Protein AF-A0A6H1Z9V7-F1 (afdb_monomer_lite)

Foldseek 3Di:
DPDFQPQPADQKDKDWDDDPVDNQFIWIWIAHPVRPGTPDIGGDDDPVVRVVVNVVVNCVNVVLVVLVVVLVPDPDPCVDPPSCPDPSNVSVVVSCVSRVND

InterPro domains:
  IPR059809 Salmonella phage P22 protein Y8K6 [PF27050] (4-101)

Radius of gyration: 18.11 Å; chains: 1; bounding box: 39×21×52 Å

Structure (mmCIF, N/CA/C/O backbone):
data_AF-A0A6H1Z9V7-F1
#
_entry.id   AF-A0A6H1Z9V7-F1
#
loop_
_atom_site.group_PDB
_atom_site.id
_atom_site.type_symbol
_atom_site.label_atom_id
_atom_site.label_alt_id
_atom_site.label_comp_id
_atom_site.label_asym_id
_atom_site.label_entity_id
_atom_site.label_seq_id
_atom_site.pdbx_PDB_ins_code
_atom_site.Cartn_x
_atom_site.Cartn_y
_atom_site.Cartn_z
_atom_site.occupancy
_atom_site.B_iso_or_equiv
_atom_site.auth_seq_id
_atom_site.auth_comp_id
_atom_site.auth_asym_id
_atom_site.auth_atom_id
_atom_site.pdbx_PDB_model_num
ATOM 1 N N . MET A 1 1 ? -10.845 -14.659 -21.071 1.00 34.69 1 MET A N 1
ATOM 2 C CA . MET A 1 1 ? -10.561 -13.287 -20.603 1.00 34.69 1 MET A CA 1
ATOM 3 C C . MET A 1 1 ? -9.866 -13.416 -19.258 1.00 34.69 1 MET A C 1
ATOM 5 O O . MET A 1 1 ? -10.522 -13.776 -18.293 1.00 34.69 1 MET A O 1
ATOM 9 N N . HIS A 1 2 ? -8.541 -13.264 -19.224 1.00 41.06 2 HIS A N 1
ATOM 10 C CA . HIS A 1 2 ? -7.778 -13.250 -17.974 1.00 41.06 2 HIS A CA 1
ATOM 11 C C . HIS A 1 2 ? -8.132 -11.958 -17.237 1.00 41.06 2 HIS A C 1
ATOM 13 O O . HIS A 1 2 ? -7.982 -10.875 -17.802 1.00 41.06 2 HIS A O 1
ATOM 19 N N . GLY A 1 3 ? -8.691 -12.066 -16.032 1.00 36.31 3 GLY A N 1
ATOM 20 C CA . GLY A 1 3 ? -8.964 -10.898 -15.206 1.00 36.31 3 GLY A CA 1
ATOM 21 C C . GLY A 1 3 ? -7.639 -10.231 -14.863 1.00 36.31 3 GLY A C 1
ATOM 22 O O . GLY A 1 3 ? -6.820 -10.835 -14.182 1.00 36.31 3 GLY A O 1
ATOM 23 N N . MET A 1 4 ? -7.420 -9.011 -15.356 1.00 46.28 4 MET A N 1
ATOM 24 C CA . MET A 1 4 ? -6.369 -8.142 -14.832 1.00 46.28 4 MET A CA 1
ATOM 25 C C . MET A 1 4 ? -6.649 -8.000 -13.337 1.00 46.28 4 MET A C 1
ATOM 27 O O . MET A 1 4 ? -7.738 -7.541 -12.972 1.00 46.28 4 MET A O 1
ATOM 31 N N . GLY A 1 5 ? -5.731 -8.458 -12.484 1.00 47.16 5 GLY A N 1
ATOM 32 C CA . GLY A 1 5 ? -5.838 -8.240 -11.048 1.00 47.16 5 GLY A CA 1
ATOM 33 C C . GLY A 1 5 ? -6.049 -6.749 -10.821 1.00 47.16 5 GLY A C 1
ATOM 34 O O . GLY A 1 5 ? -5.199 -5.931 -11.166 1.00 47.16 5 GLY A O 1
ATOM 35 N N . LYS A 1 6 ? -7.231 -6.364 -10.334 1.00 56.62 6 LYS A N 1
ATOM 36 C CA . LYS A 1 6 ? -7.499 -4.973 -9.980 1.00 56.62 6 LYS A CA 1
ATOM 37 C C . LYS A 1 6 ? -6.665 -4.699 -8.736 1.00 56.62 6 LYS A C 1
ATOM 39 O O . LYS A 1 6 ? -7.079 -5.066 -7.641 1.00 56.62 6 LYS A O 1
ATOM 44 N N . HIS A 1 7 ? -5.475 -4.126 -8.915 1.00 63.94 7 HIS A N 1
ATOM 45 C CA . HIS A 1 7 ? -4.762 -3.475 -7.821 1.00 63.94 7 HIS A CA 1
ATOM 46 C C . HIS A 1 7 ? -5.758 -2.557 -7.104 1.00 63.94 7 HIS A C 1
ATOM 48 O O . HIS A 1 7 ? -6.600 -1.939 -7.763 1.00 63.94 7 HIS A O 1
ATOM 54 N N . THR A 1 8 ? -5.724 -2.509 -5.773 1.00 70.44 8 THR A N 1
ATOM 55 C CA . THR A 1 8 ? -6.608 -1.604 -5.037 1.00 70.44 8 THR A CA 1
ATOM 56 C C . THR A 1 8 ? -6.142 -0.181 -5.326 1.00 70.44 8 THR A C 1
ATOM 58 O O . THR A 1 8 ? -5.039 0.163 -4.900 1.00 70.44 8 THR A O 1
ATOM 61 N 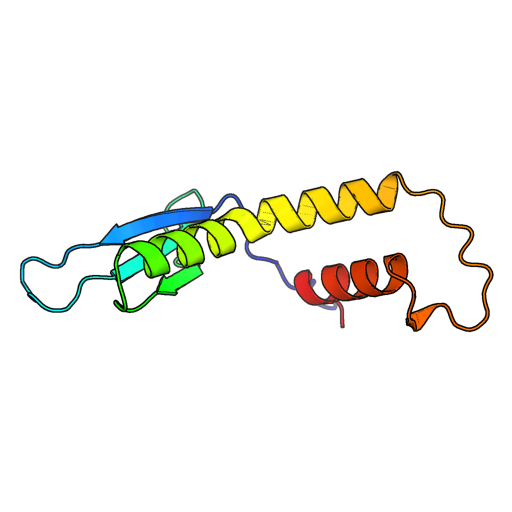N . PRO A 1 9 ? -6.898 0.635 -6.083 1.00 74.38 9 PRO A N 1
ATOM 62 C CA . PRO A 1 9 ? -6.406 1.939 -6.500 1.00 74.38 9 PRO A CA 1
ATOM 63 C C . PRO A 1 9 ? -6.159 2.807 -5.266 1.00 74.38 9 PRO A C 1
ATOM 65 O O . PRO A 1 9 ? -6.942 2.773 -4.312 1.00 74.38 9 PRO A O 1
ATOM 68 N N . GLY A 1 10 ? -5.043 3.533 -5.269 1.00 82.12 10 GLY A N 1
ATOM 69 C CA . GLY A 1 10 ? -4.830 4.640 -4.342 1.00 82.12 10 GLY A CA 1
ATOM 70 C C . GLY A 1 10 ? -5.704 5.849 -4.702 1.00 82.12 10 GLY A C 1
ATOM 71 O O . GLY A 1 10 ? -6.388 5.818 -5.730 1.00 82.12 10 GLY A O 1
ATOM 72 N N . PRO A 1 11 ? -5.665 6.919 -3.895 1.00 90.19 11 PRO A N 1
ATOM 73 C CA . PRO A 1 11 ? -4.832 7.083 -2.702 1.00 90.19 11 PRO A CA 1
ATOM 74 C C . PRO A 1 11 ? -5.365 6.296 -1.498 1.00 90.19 11 PRO A C 1
ATOM 76 O O . PRO A 1 11 ? -6.554 5.966 -1.414 1.00 90.19 11 PRO A O 1
ATOM 79 N N . TRP A 1 12 ? -4.475 5.976 -0.559 1.00 94.06 12 TRP A N 1
ATOM 80 C CA . TRP A 1 12 ? -4.840 5.346 0.710 1.00 94.06 12 TRP A CA 1
ATOM 81 C C . TRP A 1 12 ? -4.572 6.293 1.877 1.00 94.06 12 TRP A C 1
ATOM 83 O O . TRP A 1 12 ? -3.648 7.104 1.863 1.00 94.06 12 TRP A O 1
ATOM 93 N N . HIS A 1 13 ? -5.374 6.163 2.925 1.00 92.88 13 HIS A N 1
ATOM 94 C CA . HIS A 1 13 ? -5.246 6.959 4.138 1.00 92.88 13 HIS A CA 1
ATOM 95 C C . HIS A 1 13 ? -5.044 6.051 5.332 1.00 92.88 13 HIS A C 1
ATOM 97 O O . HIS A 1 13 ? -5.672 4.999 5.423 1.00 92.88 13 HIS A O 1
ATOM 103 N N . TYR A 1 14 ? -4.203 6.475 6.268 1.00 92.88 14 TYR A N 1
ATOM 104 C CA . TYR A 1 14 ? -4.080 5.808 7.551 1.00 92.88 14 TYR A CA 1
ATOM 105 C C . TYR A 1 14 ? -4.683 6.653 8.667 1.00 92.88 14 TYR A C 1
ATOM 107 O O . TYR A 1 14 ? -4.653 7.884 8.632 1.00 92.88 14 TYR A O 1
ATOM 115 N N . ARG A 1 15 ? -5.238 5.979 9.671 1.00 90.44 15 ARG A N 1
ATOM 116 C CA . ARG A 1 15 ? -5.770 6.613 10.873 1.00 90.44 15 ARG A CA 1
ATOM 117 C C . ARG A 1 15 ? -5.594 5.691 12.070 1.00 90.44 15 ARG A C 1
ATOM 119 O O . ARG A 1 15 ? -5.908 4.504 11.992 1.00 90.44 15 ARG A O 1
ATOM 126 N N . GLN A 1 16 ? -5.178 6.268 13.190 1.00 88.50 16 GLN A N 1
ATOM 127 C CA . GLN A 1 16 ? -5.185 5.590 14.478 1.00 88.50 16 GLN A CA 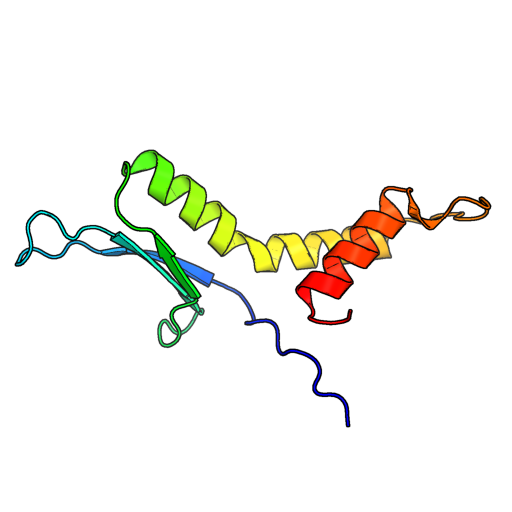1
ATOM 128 C C . GLN A 1 16 ? -6.612 5.523 15.036 1.00 88.50 16 GLN A C 1
ATOM 130 O O . GLN A 1 16 ? -7.365 6.508 15.024 1.00 88.50 16 GLN A O 1
ATOM 135 N N . ILE A 1 17 ? -7.003 4.339 15.487 1.00 87.38 17 ILE A N 1
ATOM 136 C CA . ILE A 1 17 ? -8.307 4.065 16.076 1.00 87.38 17 ILE A CA 1
ATOM 137 C C . ILE A 1 17 ? -8.090 3.726 17.544 1.00 87.38 17 ILE A C 1
ATOM 139 O O . ILE A 1 17 ? -7.374 2.781 17.857 1.00 87.38 17 ILE A O 1
ATOM 143 N N . PHE A 1 18 ? -8.742 4.494 18.414 1.00 83.94 18 PHE A N 1
ATOM 144 C CA . PHE A 1 18 ? -8.751 4.279 19.856 1.00 83.94 18 PHE A CA 1
ATOM 145 C C . PHE A 1 18 ? -10.101 3.690 20.268 1.00 83.94 18 PHE A C 1
ATOM 147 O O . PHE A 1 18 ? -11.138 4.346 20.102 1.00 83.94 18 PHE A O 1
ATOM 154 N N . ASP A 1 19 ? -10.116 2.464 20.792 1.00 80.19 19 ASP A N 1
ATOM 155 C CA . ASP A 1 19 ? -11.334 1.857 21.339 1.00 80.19 19 ASP A CA 1
ATOM 156 C C . ASP A 1 19 ? -11.415 2.113 22.848 1.00 80.19 19 ASP A C 1
ATOM 158 O O . ASP A 1 19 ? -10.936 1.339 23.672 1.00 80.19 19 ASP A O 1
ATOM 162 N N . LEU A 1 20 ? -12.099 3.193 23.233 1.00 74.19 20 LEU A N 1
ATOM 163 C CA . LEU A 1 20 ? -12.283 3.557 24.643 1.00 74.19 20 LEU A CA 1
ATOM 164 C C . LEU A 1 20 ? -13.011 2.479 25.471 1.00 74.19 20 LEU A C 1
ATOM 166 O O . LEU A 1 20 ? -12.956 2.519 26.700 1.00 74.19 20 LEU A O 1
ATOM 170 N N . LYS A 1 21 ? -13.708 1.524 24.836 1.00 77.56 21 LYS A N 1
ATOM 171 C CA . LYS A 1 21 ? -14.379 0.409 25.531 1.00 77.56 21 LYS A CA 1
ATOM 172 C C . LYS A 1 21 ? -13.467 -0.799 25.715 1.00 77.56 21 LYS A C 1
ATOM 174 O O . LYS A 1 21 ? -13.772 -1.667 26.533 1.00 77.56 21 LYS A O 1
ATOM 179 N N . LYS A 1 22 ? -12.366 -0.867 24.972 1.00 69.56 22 LYS A N 1
ATOM 180 C CA . LYS A 1 22 ? -11.360 -1.920 25.063 1.00 69.56 22 LYS A CA 1
ATOM 181 C C . LYS A 1 22 ? -10.008 -1.249 25.228 1.00 69.56 22 LYS A C 1
ATOM 183 O O . LYS A 1 22 ? -9.326 -0.989 24.248 1.00 69.56 22 LYS A O 1
ATOM 188 N N . SER A 1 23 ? -9.602 -1.023 26.476 1.00 58.78 23 SER A N 1
ATOM 189 C CA . SER A 1 23 ? -8.377 -0.290 26.849 1.00 58.78 23 SER A CA 1
ATOM 190 C C . SER A 1 23 ? -7.050 -0.870 26.316 1.00 58.78 23 SER A C 1
ATOM 192 O O . SER A 1 23 ? -5.988 -0.431 26.736 1.00 58.78 23 SER A O 1
ATOM 194 N N . TRP A 1 24 ? -7.098 -1.904 25.478 1.00 60.69 24 TRP A N 1
ATOM 195 C CA . TRP A 1 24 ? -5.974 -2.620 24.879 1.00 60.69 24 TRP A CA 1
ATOM 196 C C . TRP A 1 24 ? -6.139 -2.811 23.360 1.00 60.69 24 TRP A C 1
ATOM 198 O O . TRP A 1 24 ? -5.364 -3.545 22.755 1.00 60.69 24 TRP A O 1
ATOM 208 N N . TYR A 1 25 ? -7.162 -2.205 22.743 1.00 65.94 25 TYR A N 1
ATOM 209 C CA . TYR A 1 25 ? -7.507 -2.406 21.332 1.00 65.94 25 TYR A CA 1
ATOM 210 C C . TYR A 1 25 ? -7.311 -1.133 20.506 1.00 65.94 25 TYR A C 1
ATOM 212 O O . TYR A 1 25 ? -8.190 -0.724 19.746 1.00 65.94 25 TYR A O 1
ATOM 220 N N . ASP A 1 26 ? -6.146 -0.513 20.669 1.00 84.38 26 ASP A N 1
ATOM 221 C CA . ASP A 1 26 ? -5.694 0.556 19.786 1.00 84.38 26 ASP A CA 1
ATOM 222 C C . ASP A 1 26 ? -5.069 -0.075 18.541 1.00 84.38 26 ASP A C 1
ATOM 224 O O . ASP A 1 26 ? -4.344 -1.061 18.642 1.00 84.38 26 ASP A O 1
ATOM 228 N N . TYR A 1 27 ? -5.385 0.431 17.352 1.00 87.62 27 TYR A N 1
ATOM 229 C CA . TYR A 1 27 ? -4.812 -0.081 16.104 1.00 87.62 27 TYR A CA 1
ATOM 230 C C . TYR A 1 27 ? -4.768 1.001 15.033 1.00 87.62 27 TYR A C 1
ATOM 232 O O . TYR A 1 27 ? -5.549 1.959 15.060 1.00 87.62 27 TYR A O 1
ATOM 240 N N . THR A 1 28 ? -3.901 0.820 14.040 1.00 90.44 28 THR A N 1
ATOM 241 C CA . THR A 1 28 ? -3.858 1.707 12.874 1.00 90.44 28 THR A CA 1
ATOM 242 C C . THR A 1 28 ? -4.573 1.062 11.699 1.00 90.44 28 THR A C 1
ATOM 244 O O . THR A 1 28 ? -4.303 -0.078 11.323 1.00 90.44 28 THR A O 1
ATOM 247 N N . LYS A 1 29 ? -5.525 1.789 11.114 1.00 92.88 29 LYS A N 1
ATOM 248 C CA . LYS A 1 29 ? -6.311 1.340 9.965 1.00 92.88 29 LYS A CA 1
ATOM 249 C C . LYS A 1 29 ? -5.841 2.063 8.712 1.00 92.88 29 LYS A C 1
ATOM 251 O O . LYS A 1 29 ? -5.786 3.289 8.722 1.00 92.88 29 LYS A O 1
ATOM 256 N N . ILE A 1 30 ? -5.570 1.318 7.642 1.00 93.56 30 ILE A N 1
ATOM 257 C CA . ILE A 1 30 ? -5.353 1.859 6.297 1.00 93.56 30 ILE A CA 1
ATOM 258 C C . ILE A 1 30 ? -6.630 1.638 5.484 1.00 93.56 30 ILE A C 1
ATOM 260 O O . ILE A 1 30 ? -7.144 0.516 5.424 1.00 93.56 30 ILE A O 1
ATOM 264 N N . THR A 1 31 ? -7.151 2.687 4.858 1.00 94.38 31 THR A N 1
ATOM 265 C CA . THR A 1 31 ? -8.368 2.656 4.041 1.00 94.38 31 THR A CA 1
ATOM 266 C C . THR A 1 31 ? -8.139 3.240 2.657 1.00 94.38 31 THR A C 1
ATOM 268 O O . THR A 1 31 ? -7.246 4.061 2.471 1.00 94.38 31 THR A O 1
ATOM 271 N N . ALA A 1 32 ? -8.983 2.857 1.699 1.00 91.69 32 ALA A N 1
ATOM 272 C CA . ALA A 1 32 ? -9.108 3.586 0.439 1.00 91.69 32 ALA A CA 1
ATOM 273 C C . ALA A 1 32 ? -9.572 5.037 0.682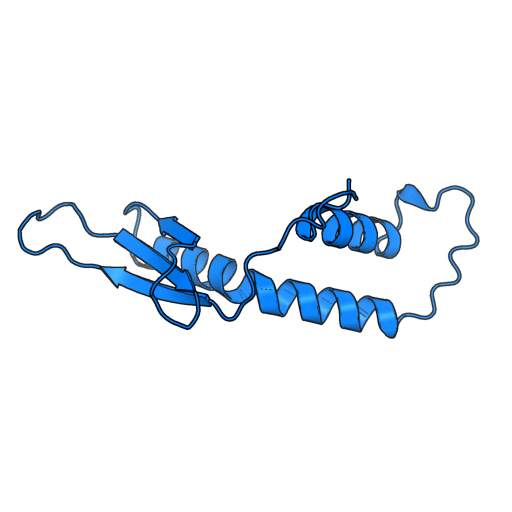 1.00 91.69 32 ALA A C 1
ATOM 275 O O . ALA A 1 32 ? -10.072 5.353 1.766 1.00 91.69 32 ALA A O 1
ATOM 276 N N . GLU A 1 33 ? -9.440 5.892 -0.332 1.00 87.38 33 GLU A N 1
ATOM 277 C CA . GLU A 1 33 ? -9.809 7.316 -0.296 1.00 87.38 33 GLU A CA 1
ATOM 278 C C . GLU A 1 33 ? -11.209 7.578 0.286 1.00 87.38 33 GLU A C 1
ATOM 280 O O . GLU A 1 33 ? -11.389 8.443 1.140 1.00 87.38 33 GLU A O 1
ATOM 285 N N . ASN A 1 34 ? -12.203 6.777 -0.107 1.00 84.56 34 ASN A N 1
ATOM 286 C CA . ASN A 1 34 ? -13.582 6.911 0.372 1.00 84.56 34 ASN A CA 1
ATOM 287 C C . ASN A 1 34 ? -13.812 6.393 1.804 1.00 84.56 34 ASN A C 1
ATOM 289 O O . ASN A 1 34 ? -14.905 6.545 2.338 1.00 84.56 34 ASN A O 1
ATOM 293 N N . GLY A 1 35 ? -12.823 5.746 2.425 1.00 81.75 35 GLY A N 1
ATOM 294 C CA . GLY A 1 35 ? -12.931 5.157 3.762 1.00 81.75 35 GLY A CA 1
ATOM 295 C C . GLY A 1 35 ? -13.723 3.843 3.841 1.00 81.75 35 GLY A C 1
ATOM 296 O O . GLY A 1 35 ? -13.663 3.165 4.872 1.00 81.75 35 GLY A O 1
ATOM 297 N N . ASP A 1 36 ? -14.414 3.444 2.768 1.00 85.12 36 ASP A N 1
ATOM 298 C CA . ASP A 1 36 ? -15.327 2.289 2.755 1.00 85.12 36 ASP A CA 1
ATOM 299 C C . ASP A 1 36 ? -14.586 0.948 2.698 1.00 85.12 36 ASP A C 1
ATOM 301 O O . ASP A 1 36 ? -15.078 -0.076 3.176 1.00 85.12 36 ASP A O 1
ATOM 305 N N . THR A 1 37 ? -13.383 0.941 2.122 1.00 89.94 37 THR A N 1
ATOM 306 C CA . THR A 1 37 ? -12.567 -0.270 1.980 1.00 89.94 37 THR A CA 1
ATOM 307 C C . THR A 1 37 ? -11.403 -0.238 2.953 1.00 89.94 37 THR A C 1
ATOM 309 O O . THR A 1 37 ? -10.613 0.704 2.958 1.00 89.94 37 THR A O 1
ATOM 312 N N . THR A 1 38 ? -11.274 -1.290 3.763 1.00 92.50 38 THR A N 1
ATOM 313 C CA . THR A 1 38 ? -10.096 -1.493 4.618 1.00 92.50 38 THR A CA 1
ATOM 314 C C . THR A 1 38 ? -9.021 -2.207 3.812 1.00 92.50 38 THR A C 1
ATOM 316 O O . THR A 1 38 ? -9.266 -3.301 3.313 1.00 92.50 38 THR A O 1
ATOM 319 N N . ILE A 1 39 ? -7.850 -1.587 3.696 1.00 92.50 39 ILE A N 1
ATOM 320 C CA . ILE A 1 39 ? -6.685 -2.136 2.993 1.00 92.50 39 ILE A CA 1
ATOM 321 C C . ILE A 1 39 ? -5.859 -2.993 3.946 1.00 92.50 39 ILE A C 1
ATOM 323 O O . ILE A 1 39 ? -5.490 -4.117 3.620 1.00 92.50 39 ILE A O 1
ATOM 327 N N . ALA A 1 40 ? -5.595 -2.465 5.142 1.00 92.69 40 ALA A N 1
ATOM 328 C CA . ALA A 1 40 ? -4.812 -3.138 6.166 1.00 92.69 40 ALA A CA 1
ATOM 329 C C . ALA A 1 40 ? -5.199 -2.656 7.570 1.00 92.69 40 ALA A C 1
ATOM 331 O O . ALA A 1 40 ? -5.726 -1.555 7.757 1.00 92.69 40 ALA A O 1
ATOM 332 N N . VAL A 1 41 ? -4.919 -3.505 8.557 1.00 91.94 41 VAL A N 1
ATOM 333 C CA . VAL A 1 41 ? -5.003 -3.195 9.985 1.00 91.94 41 VAL A CA 1
ATOM 334 C C . VAL A 1 41 ? -3.662 -3.561 10.599 1.00 91.94 41 VAL A C 1
ATOM 336 O O . VAL A 1 41 ? -3.221 -4.702 10.471 1.00 91.94 41 VAL A O 1
ATOM 339 N N . ILE A 1 42 ? -3.021 -2.592 11.240 1.00 89.75 42 ILE A N 1
ATOM 340 C CA . ILE A 1 42 ? -1.770 -2.782 11.967 1.00 89.75 42 ILE A CA 1
ATOM 341 C C . ILE A 1 42 ? -2.139 -2.960 13.443 1.00 89.75 42 ILE A C 1
ATOM 343 O O . ILE A 1 42 ? -2.720 -2.035 14.022 1.00 89.75 42 ILE A O 1
ATOM 347 N N . PRO A 1 43 ? -1.895 -4.147 14.028 1.00 84.94 43 PRO A N 1
ATOM 348 C CA . PRO A 1 43 ? -2.119 -4.371 15.448 1.00 84.94 43 PRO A CA 1
ATOM 349 C C . PRO A 1 43 ? -1.143 -3.519 16.268 1.00 84.94 43 PRO A C 1
ATOM 351 O O . PRO A 1 43 ? -0.061 -3.217 15.775 1.00 84.94 43 PRO A O 1
ATOM 354 N N . PRO A 1 44 ? -1.489 -3.182 17.516 1.00 81.81 44 PRO A N 1
ATOM 355 C CA . PRO A 1 44 ? -0.652 -2.315 18.331 1.00 81.81 44 PRO A CA 1
ATOM 356 C C . PRO A 1 44 ? 0.707 -2.970 18.609 1.00 81.81 44 PRO A C 1
ATOM 358 O O . PRO A 1 44 ? 0.751 -4.055 19.201 1.00 81.81 44 PRO A O 1
ATOM 361 N N . SER A 1 45 ? 1.806 -2.307 18.237 1.00 80.75 45 SER A N 1
ATOM 362 C CA . SER A 1 45 ? 3.146 -2.600 18.776 1.00 80.75 45 SER A CA 1
ATOM 363 C C . SER A 1 45 ? 3.662 -1.413 19.588 1.00 80.75 45 SER A C 1
ATOM 365 O O . SER A 1 45 ? 3.778 -1.485 20.814 1.00 80.75 45 SER A O 1
ATOM 367 N N . SER A 1 46 ? 3.898 -0.296 18.909 1.00 78.69 46 SER A N 1
ATOM 368 C CA . SER A 1 46 ? 4.229 1.011 19.456 1.00 78.69 46 SER A CA 1
ATOM 369 C C . SER A 1 46 ? 3.713 2.082 18.496 1.00 78.69 46 SER A C 1
ATOM 371 O O . SER A 1 46 ? 3.728 1.894 17.284 1.00 78.69 46 SER A O 1
ATOM 373 N N . ILE A 1 47 ? 3.262 3.222 19.031 1.00 72.12 47 ILE A N 1
ATOM 374 C CA . ILE A 1 47 ? 2.623 4.277 18.223 1.00 72.12 47 ILE A CA 1
ATOM 375 C C . ILE A 1 47 ? 3.536 4.732 17.072 1.00 72.12 47 ILE A C 1
ATOM 377 O O . ILE A 1 47 ? 3.072 4.928 15.953 1.00 72.12 47 ILE A O 1
ATOM 381 N N . GLU A 1 48 ? 4.838 4.861 17.332 1.00 81.69 48 GLU A N 1
ATOM 382 C CA . GLU A 1 48 ? 5.811 5.321 16.340 1.00 81.69 48 GLU A CA 1
ATOM 383 C C . GLU A 1 48 ? 6.048 4.289 15.224 1.00 81.69 48 GLU A C 1
ATOM 385 O O . GLU A 1 48 ? 6.040 4.646 14.045 1.00 81.69 48 GLU A O 1
ATOM 390 N N . GLU A 1 49 ? 6.203 3.005 15.563 1.00 84.56 49 GLU A N 1
ATOM 391 C CA . GLU A 1 49 ? 6.350 1.940 14.561 1.00 84.56 49 GLU A CA 1
ATOM 392 C C . GLU A 1 49 ? 5.079 1.782 13.720 1.00 84.56 49 GLU A C 1
ATOM 394 O O . GLU A 1 49 ? 5.162 1.662 12.493 1.00 84.56 49 GLU A O 1
ATOM 399 N N . ASP A 1 50 ? 3.909 1.843 14.361 1.00 86.25 50 ASP A N 1
ATOM 400 C CA . ASP A 1 50 ? 2.613 1.704 13.700 1.00 86.25 50 ASP A CA 1
ATOM 401 C C . ASP A 1 50 ? 2.402 2.818 12.667 1.00 86.25 50 ASP A C 1
ATOM 403 O O . ASP A 1 50 ? 1.983 2.548 11.538 1.00 86.25 50 ASP A O 1
ATOM 407 N N . GLU A 1 51 ? 2.728 4.067 13.015 1.00 88.06 51 GLU A N 1
ATOM 408 C CA . GLU A 1 51 ? 2.631 5.206 12.099 1.00 88.06 51 GLU A CA 1
ATOM 409 C C . GLU A 1 51 ? 3.604 5.102 10.921 1.00 88.06 51 GLU A C 1
ATOM 411 O O . GLU A 1 51 ? 3.228 5.419 9.787 1.00 88.06 51 GLU A O 1
ATOM 416 N N . ILE A 1 52 ? 4.842 4.653 11.158 1.00 89.56 52 ILE A N 1
ATOM 417 C CA . ILE A 1 52 ? 5.845 4.481 10.097 1.00 89.56 52 ILE A CA 1
ATOM 418 C C . ILE A 1 52 ? 5.386 3.411 9.104 1.00 89.56 52 ILE A C 1
ATOM 420 O O . ILE A 1 52 ? 5.399 3.648 7.891 1.00 89.56 52 ILE A O 1
ATOM 424 N N . ILE A 1 53 ? 4.943 2.255 9.604 1.00 91.50 53 ILE A N 1
ATOM 425 C CA . ILE A 1 53 ? 4.446 1.158 8.767 1.00 91.50 53 ILE A CA 1
ATOM 426 C C . ILE A 1 53 ? 3.194 1.607 8.009 1.00 91.50 53 ILE A C 1
ATOM 428 O O . ILE A 1 53 ? 3.094 1.384 6.801 1.00 91.50 53 ILE A O 1
ATOM 432 N N . ALA A 1 54 ? 2.262 2.286 8.680 1.00 91.62 54 ALA A N 1
ATOM 433 C CA . ALA A 1 54 ? 1.037 2.768 8.055 1.00 91.62 54 ALA A CA 1
ATOM 434 C C . ALA A 1 54 ? 1.309 3.772 6.938 1.00 91.62 54 ALA A C 1
ATOM 436 O O . ALA A 1 54 ? 0.709 3.673 5.868 1.00 91.62 54 ALA A O 1
ATOM 437 N N . ARG A 1 55 ? 2.239 4.705 7.164 1.00 93.25 55 ARG A N 1
ATOM 438 C CA . ARG A 1 55 ? 2.659 5.687 6.162 1.00 93.25 55 ARG A CA 1
ATOM 439 C C . ARG A 1 55 ? 3.312 5.012 4.961 1.00 93.25 55 ARG A C 1
ATOM 441 O O . ARG A 1 55 ? 3.004 5.376 3.831 1.00 93.25 55 ARG A O 1
ATOM 448 N N . LEU A 1 56 ? 4.176 4.023 5.196 1.00 92.69 56 LEU A N 1
ATOM 449 C CA . LEU A 1 56 ? 4.823 3.265 4.125 1.00 92.69 56 LEU A CA 1
ATOM 450 C C . LEU A 1 56 ? 3.801 2.494 3.281 1.00 92.69 56 LEU A C 1
ATOM 452 O O . LEU A 1 56 ? 3.866 2.538 2.056 1.00 92.69 56 LEU A O 1
ATOM 456 N N . ILE A 1 57 ? 2.847 1.817 3.927 1.00 92.88 57 ILE A N 1
ATOM 457 C CA . ILE A 1 57 ? 1.775 1.098 3.228 1.00 92.88 57 ILE A CA 1
ATOM 458 C C . ILE A 1 57 ? 0.910 2.085 2.445 1.00 92.88 57 ILE A C 1
ATOM 460 O O . ILE A 1 57 ? 0.639 1.845 1.274 1.00 92.88 57 ILE A O 1
ATOM 464 N N . ALA A 1 58 ? 0.499 3.195 3.064 1.00 92.56 58 ALA A N 1
ATOM 465 C CA . ALA A 1 58 ? -0.356 4.194 2.431 1.00 92.56 58 ALA A CA 1
ATOM 466 C C . ALA A 1 58 ? 0.285 4.831 1.189 1.00 92.56 58 ALA A C 1
ATOM 468 O O . ALA A 1 58 ? -0.441 5.136 0.254 1.00 92.56 58 ALA A O 1
ATOM 469 N N . ALA A 1 59 ? 1.616 4.966 1.167 1.00 93.75 59 ALA A N 1
ATOM 470 C CA . ALA A 1 59 ? 2.378 5.499 0.038 1.00 93.75 59 ALA A CA 1
ATOM 471 C C . ALA A 1 59 ? 2.630 4.481 -1.097 1.00 93.75 59 ALA A C 1
ATOM 473 O O . ALA A 1 59 ? 3.271 4.813 -2.095 1.00 93.75 59 ALA A O 1
ATOM 474 N N . ALA A 1 60 ? 2.215 3.216 -0.949 1.00 92.56 60 ALA A N 1
ATOM 475 C CA . ALA A 1 60 ? 2.511 2.177 -1.936 1.00 92.56 60 ALA A CA 1
ATOM 476 C C . ALA A 1 60 ? 1.966 2.478 -3.351 1.00 92.56 60 ALA A C 1
ATOM 478 O O . ALA A 1 60 ? 2.695 2.206 -4.311 1.00 92.56 60 ALA A O 1
ATOM 479 N N . PRO A 1 61 ? 0.752 3.046 -3.530 1.00 90.50 61 PRO A N 1
ATOM 480 C CA . PRO A 1 61 ? 0.272 3.465 -4.846 1.00 90.50 61 PRO A CA 1
ATOM 481 C C . PRO A 1 61 ? 1.168 4.527 -5.499 1.00 90.50 61 PRO A C 1
ATOM 483 O O . PRO A 1 61 ? 1.558 4.374 -6.655 1.00 90.50 61 PRO A O 1
ATOM 486 N N . GLU A 1 62 ? 1.556 5.568 -4.762 1.00 91.56 62 GLU A N 1
ATOM 487 C CA . GLU A 1 62 ? 2.407 6.653 -5.260 1.00 91.56 62 GLU A CA 1
ATOM 488 C C . GLU A 1 62 ? 3.819 6.154 -5.592 1.00 91.56 62 GLU A C 1
ATOM 490 O O . GLU A 1 62 ? 4.401 6.550 -6.602 1.00 91.56 62 GLU A O 1
ATOM 495 N N . LEU A 1 63 ? 4.362 5.237 -4.782 1.00 91.38 63 LEU A N 1
ATOM 496 C CA . LEU A 1 63 ? 5.647 4.586 -5.050 1.00 91.38 63 LEU A CA 1
ATOM 497 C C . LEU A 1 63 ? 5.606 3.738 -6.329 1.00 91.38 63 LEU A C 1
ATOM 499 O O . LEU A 1 63 ? 6.583 3.719 -7.082 1.00 91.38 63 LEU A O 1
ATOM 503 N N . LEU A 1 64 ? 4.491 3.047 -6.590 1.00 90.81 64 LEU A N 1
ATOM 504 C CA . LEU A 1 64 ? 4.307 2.270 -7.816 1.00 90.81 64 LEU A CA 1
ATOM 505 C C . LEU A 1 64 ? 4.269 3.179 -9.051 1.00 90.81 64 LEU A C 1
ATOM 507 O O . LEU A 1 64 ? 4.945 2.885 -10.039 1.00 90.81 64 LEU A O 1
ATOM 511 N N . GLU A 1 65 ? 3.519 4.280 -8.994 1.00 89.94 65 GLU A N 1
ATOM 512 C CA . GLU A 1 65 ? 3.444 5.240 -10.101 1.00 89.94 65 GLU A CA 1
ATOM 513 C C . GLU A 1 65 ? 4.797 5.922 -10.356 1.00 89.94 65 GLU A C 1
ATOM 515 O O . GLU A 1 65 ? 5.275 5.920 -11.492 1.00 89.94 65 GLU A O 1
ATOM 520 N N . ALA A 1 66 ? 5.501 6.366 -9.310 1.00 90.69 66 ALA A N 1
ATOM 521 C CA . ALA A 1 66 ? 6.846 6.931 -9.446 1.00 90.69 66 ALA A CA 1
ATOM 522 C C . ALA A 1 66 ? 7.842 5.940 -10.081 1.00 90.69 66 ALA A C 1
ATOM 524 O O . ALA A 1 66 ? 8.691 6.318 -10.897 1.00 90.69 66 ALA A O 1
ATOM 525 N N . LEU A 1 67 ? 7.737 4.648 -9.746 1.00 91.06 67 LEU A N 1
ATOM 526 C CA . LEU A 1 67 ? 8.578 3.611 -10.343 1.00 91.06 67 LEU A CA 1
ATOM 527 C C . LEU A 1 67 ? 8.270 3.414 -11.836 1.00 91.06 67 LEU A C 1
ATOM 529 O O . LEU A 1 67 ? 9.198 3.269 -12.637 1.00 91.06 67 LEU A O 1
ATOM 533 N N . LYS A 1 68 ? 6.990 3.443 -12.232 1.00 89.94 68 LYS A N 1
ATOM 534 C CA . LYS A 1 68 ? 6.578 3.384 -13.646 1.00 89.94 68 LYS A CA 1
ATOM 535 C C . LYS A 1 68 ? 7.106 4.583 -14.433 1.00 89.94 68 LYS A C 1
ATOM 537 O O . LYS A 1 68 ? 7.668 4.396 -15.514 1.00 89.94 68 LYS A O 1
ATOM 542 N N . GLU A 1 69 ? 6.980 5.790 -13.886 1.00 90.62 69 GLU A N 1
ATOM 543 C CA . GLU A 1 69 ? 7.497 7.019 -14.500 1.00 90.62 69 GLU A CA 1
ATOM 544 C C . GLU A 1 69 ? 9.019 6.965 -14.682 1.00 90.62 69 GLU A C 1
ATOM 546 O O . GLU A 1 69 ? 9.531 7.244 -15.773 1.00 90.62 69 GLU A O 1
ATOM 551 N N . THR A 1 70 ? 9.739 6.508 -13.655 1.00 88.38 70 THR A N 1
ATOM 552 C CA . THR A 1 70 ? 11.197 6.323 -13.705 1.00 88.38 70 THR A CA 1
ATOM 553 C C . THR A 1 70 ? 11.593 5.394 -14.858 1.00 88.38 70 THR A C 1
ATOM 555 O O . THR A 1 70 ? 12.443 5.736 -15.677 1.00 88.38 70 THR A O 1
ATOM 558 N N . LEU A 1 71 ? 10.918 4.251 -15.008 1.00 87.19 71 LEU A N 1
ATOM 559 C CA . LEU A 1 71 ? 11.205 3.310 -16.098 1.00 87.19 71 LEU A CA 1
ATOM 560 C C . LEU A 1 71 ? 10.821 3.819 -17.492 1.00 87.19 71 LEU A C 1
ATOM 562 O O . LEU A 1 71 ? 11.400 3.370 -18.482 1.00 87.19 71 LEU A O 1
ATOM 566 N N . SER A 1 72 ? 9.833 4.712 -17.583 1.00 83.94 72 SER A N 1
ATOM 567 C CA . SER A 1 72 ? 9.405 5.309 -18.854 1.00 83.94 72 SER A CA 1
ATOM 568 C C . SER A 1 72 ? 10.424 6.313 -19.406 1.00 83.94 72 SER A C 1
ATOM 570 O O . SER A 1 72 ? 10.515 6.503 -20.619 1.00 83.94 72 SER A O 1
ATOM 572 N N . THR A 1 73 ? 11.206 6.931 -18.517 1.00 79.19 73 THR A N 1
ATOM 573 C CA . THR A 1 73 ? 12.196 7.965 -18.851 1.00 79.19 73 THR A CA 1
ATOM 574 C C . THR A 1 73 ? 13.608 7.400 -19.010 1.00 79.19 73 THR A C 1
ATOM 576 O O . THR A 1 73 ? 14.427 7.977 -19.731 1.00 79.19 73 THR A O 1
ATOM 579 N N . GLU A 1 74 ? 13.897 6.239 -18.416 1.00 75.44 74 GLU A N 1
ATOM 580 C CA . GLU A 1 74 ? 15.157 5.529 -18.622 1.00 75.44 74 GLU A CA 1
ATOM 581 C C . GLU A 1 74 ? 15.279 4.981 -20.056 1.00 75.44 74 GLU A C 1
ATOM 583 O O . GLU A 1 74 ? 14.651 3.991 -20.444 1.00 75.44 74 GLU A O 1
ATOM 588 N N . ARG A 1 75 ? 16.191 5.567 -20.842 1.00 64.69 75 ARG A N 1
ATOM 589 C CA . ARG A 1 75 ? 16.746 4.904 -22.030 1.00 64.69 75 ARG A CA 1
ATOM 590 C C . ARG A 1 75 ? 17.671 3.786 -21.563 1.00 64.69 75 ARG A C 1
ATOM 592 O O . ARG A 1 75 ? 18.794 4.046 -21.147 1.00 64.69 75 ARG A O 1
ATOM 599 N N . SER A 1 76 ? 17.198 2.546 -21.610 1.00 63.25 76 SER A N 1
ATOM 600 C CA . SER A 1 76 ? 18.009 1.388 -21.240 1.00 63.25 76 SER A CA 1
ATOM 601 C C . SER A 1 76 ? 18.382 0.574 -22.472 1.00 63.25 76 SER A C 1
ATOM 603 O O . SER A 1 76 ? 17.545 -0.131 -23.041 1.00 63.25 76 SER A O 1
ATOM 605 N N . ASP A 1 77 ? 19.663 0.634 -22.838 1.00 60.91 77 ASP A N 1
ATOM 606 C CA . ASP A 1 77 ? 20.310 -0.309 -23.750 1.00 60.91 77 ASP A CA 1
ATOM 607 C C . ASP A 1 77 ? 20.496 -1.651 -23.026 1.00 60.91 77 ASP A C 1
ATOM 609 O O . ASP A 1 77 ? 21.595 -2.053 -22.643 1.00 60.91 77 ASP A O 1
ATOM 613 N N . CYS A 1 78 ? 19.390 -2.353 -22.781 1.00 64.56 78 CYS A N 1
ATOM 614 C CA . CYS A 1 78 ? 19.385 -3.709 -22.235 1.00 64.56 78 CYS A CA 1
ATOM 615 C C . CYS A 1 78 ? 19.840 -4.731 -23.298 1.00 64.56 78 CYS A C 1
ATOM 617 O O . CYS A 1 78 ? 19.111 -5.647 -23.660 1.00 64.56 78 CYS A O 1
ATOM 619 N N . ASN A 1 79 ? 21.062 -4.565 -23.810 1.00 61.75 79 ASN A N 1
ATOM 620 C CA . ASN A 1 79 ? 21.661 -5.413 -24.849 1.00 61.75 79 ASN A CA 1
ATOM 621 C C . ASN A 1 79 ? 22.442 -6.616 -24.297 1.00 61.75 79 ASN A C 1
ATOM 623 O O . ASN A 1 79 ? 23.066 -7.349 -25.064 1.00 61.75 79 ASN A O 1
ATOM 627 N N . ASP A 1 80 ? 22.431 -6.835 -22.982 1.00 59.75 80 ASP A N 1
ATOM 628 C CA . ASP A 1 80 ? 23.249 -7.873 -22.365 1.00 59.75 80 ASP A CA 1
ATOM 629 C C . ASP A 1 80 ? 22.501 -9.207 -22.211 1.00 59.75 80 ASP A C 1
ATOM 631 O O . ASP A 1 80 ? 21.314 -9.252 -21.871 1.00 59.75 80 ASP A O 1
ATOM 635 N N . ARG A 1 81 ? 23.215 -10.325 -22.404 1.00 59.09 81 ARG A N 1
ATOM 636 C CA . ARG A 1 81 ? 22.658 -11.699 -22.362 1.00 59.09 81 ARG A CA 1
ATOM 637 C C . ARG A 1 81 ? 22.130 -12.111 -20.978 1.00 59.09 81 ARG A C 1
ATOM 639 O O . ARG A 1 81 ? 21.544 -13.181 -20.849 1.00 59.09 81 ARG A O 1
ATOM 646 N N . ASN A 1 82 ? 22.311 -11.266 -19.960 1.00 61.47 82 ASN A N 1
ATOM 647 C CA . ASN A 1 82 ? 21.924 -11.497 -18.567 1.00 61.47 82 ASN A CA 1
ATOM 648 C C . ASN A 1 82 ? 20.819 -10.534 -18.081 1.00 61.47 82 ASN A C 1
ATOM 650 O O . ASN A 1 82 ? 20.772 -10.128 -16.917 1.00 61.47 82 ASN A O 1
ATOM 654 N N . CYS A 1 83 ? 19.928 -10.154 -19.001 1.00 70.88 83 CYS A N 1
ATOM 655 C CA . CYS A 1 83 ? 18.881 -9.144 -18.831 1.00 70.88 83 CYS A CA 1
ATOM 656 C C . CYS A 1 83 ? 17.979 -9.350 -17.588 1.00 70.88 83 CYS A C 1
ATOM 658 O O . CYS A 1 83 ? 17.475 -8.378 -17.045 1.00 70.88 83 CYS A O 1
ATOM 660 N N . GLY A 1 84 ? 17.834 -10.563 -17.042 1.00 63.53 84 GLY A N 1
ATOM 661 C CA . GLY A 1 84 ? 16.969 -10.839 -15.880 1.00 63.53 84 GLY A CA 1
ATOM 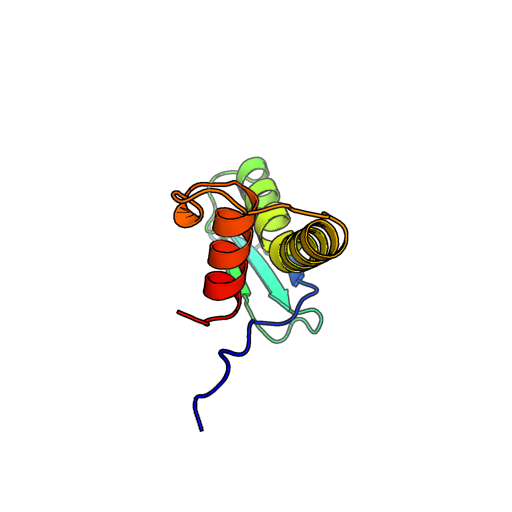662 C C . GLY A 1 84 ? 17.427 -10.279 -14.521 1.00 63.53 84 GLY A C 1
ATOM 663 O O . GLY A 1 84 ? 16.642 -10.287 -13.574 1.00 63.53 84 GLY A O 1
ATOM 664 N N . LEU A 1 85 ? 18.670 -9.794 -14.390 1.00 70.75 85 LEU A N 1
ATOM 665 C CA . LEU A 1 85 ? 19.230 -9.355 -13.097 1.00 70.75 85 LEU A CA 1
ATOM 666 C C . LEU A 1 85 ? 19.472 -7.845 -12.980 1.00 70.75 85 LEU A C 1
ATOM 668 O O . LEU A 1 85 ? 19.798 -7.375 -11.883 1.00 70.75 85 LEU A O 1
ATOM 672 N N . CYS A 1 86 ? 19.316 -7.080 -14.065 1.00 82.50 86 CYS A N 1
ATOM 673 C CA . CYS A 1 86 ? 19.524 -5.634 -14.017 1.00 82.50 86 CYS A CA 1
ATOM 674 C C . CYS A 1 86 ? 18.395 -4.934 -13.241 1.00 82.50 86 CYS A C 1
ATOM 676 O O . CYS A 1 86 ? 17.273 -5.440 -13.149 1.00 82.50 86 CYS A O 1
ATOM 678 N N . THR A 1 87 ? 18.691 -3.756 -12.680 1.00 83.69 87 THR A N 1
ATOM 679 C CA . THR A 1 87 ? 17.737 -2.973 -11.876 1.00 83.69 87 THR A CA 1
ATOM 680 C C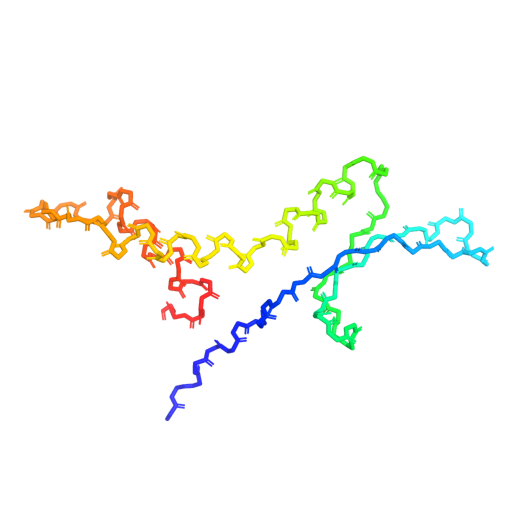 . THR A 1 87 ? 16.434 -2.726 -12.628 1.00 83.69 87 THR A C 1
ATOM 682 O O . THR A 1 87 ? 15.366 -2.949 -12.072 1.00 83.6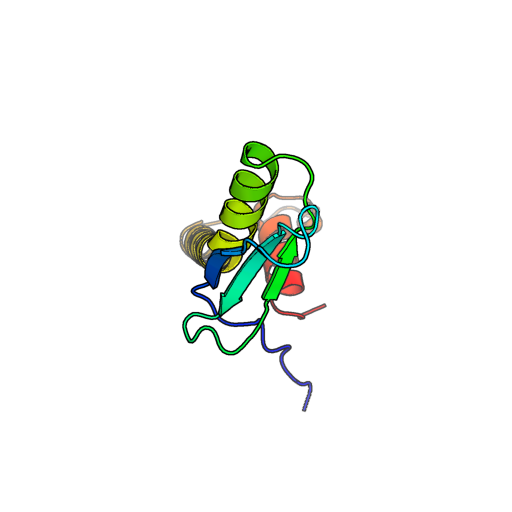9 87 THR A O 1
ATOM 685 N N . ARG A 1 88 ? 16.509 -2.396 -13.923 1.00 85.75 88 ARG A N 1
ATOM 686 C CA . ARG A 1 88 ? 15.331 -2.206 -14.774 1.00 85.75 88 ARG A CA 1
ATOM 687 C C . ARG A 1 88 ? 14.438 -3.445 -14.836 1.00 85.75 88 ARG A C 1
ATOM 689 O O . ARG A 1 88 ? 13.233 -3.338 -14.632 1.00 85.75 88 ARG A O 1
ATOM 696 N N . CYS A 1 89 ? 15.003 -4.622 -15.092 1.00 85.75 89 CYS A N 1
ATOM 697 C CA . CYS A 1 89 ? 14.218 -5.854 -15.172 1.00 85.75 89 CYS A CA 1
ATOM 698 C C . CYS A 1 89 ? 13.651 -6.265 -13.812 1.00 85.75 89 CYS A C 1
ATOM 700 O O . CYS A 1 89 ? 12.508 -6.713 -13.750 1.00 85.75 89 CYS A O 1
ATOM 702 N N . LYS A 1 90 ? 14.381 -6.024 -12.714 1.00 87.56 90 LYS A N 1
ATOM 703 C CA . LYS A 1 90 ? 13.846 -6.180 -11.351 1.00 87.56 90 LYS A CA 1
ATOM 704 C C . LYS A 1 90 ? 12.650 -5.262 -11.100 1.00 87.56 90 LYS A C 1
ATOM 706 O O . LYS A 1 90 ? 11.643 -5.731 -10.580 1.00 87.56 90 LYS A O 1
ATOM 711 N N . SER A 1 91 ? 12.729 -4.000 -11.516 1.00 89.38 91 SER A N 1
ATOM 712 C CA . SER A 1 91 ? 11.623 -3.045 -11.397 1.00 89.38 91 SER A CA 1
ATOM 713 C C . SER A 1 91 ? 10.416 -3.456 -12.243 1.00 89.38 91 SER A C 1
ATOM 715 O O . SER A 1 91 ? 9.293 -3.412 -11.753 1.00 89.38 91 SER A O 1
ATOM 717 N N . ILE A 1 92 ? 10.627 -3.936 -13.475 1.00 88.69 92 ILE A N 1
ATOM 718 C CA . ILE A 1 92 ? 9.545 -4.452 -14.333 1.00 88.69 92 ILE A CA 1
ATOM 719 C C . ILE A 1 92 ? 8.853 -5.651 -13.680 1.00 88.69 92 ILE A C 1
ATOM 721 O O . ILE A 1 92 ? 7.626 -5.685 -13.636 1.00 88.69 92 ILE A O 1
ATOM 725 N N . MET A 1 93 ? 9.617 -6.609 -13.146 1.00 88.62 93 MET A N 1
ATOM 726 C CA . MET A 1 93 ? 9.054 -7.764 -12.438 1.00 88.62 93 MET A CA 1
ATOM 727 C C . MET A 1 93 ? 8.295 -7.341 -11.175 1.00 88.62 93 MET A C 1
ATOM 729 O O . MET A 1 93 ? 7.217 -7.862 -10.908 1.00 88.62 93 MET A O 1
ATOM 733 N N . ALA A 1 94 ? 8.820 -6.375 -10.417 1.00 89.94 94 ALA A N 1
ATOM 734 C CA . ALA A 1 94 ? 8.146 -5.849 -9.234 1.00 89.94 94 ALA A CA 1
ATOM 735 C C . ALA A 1 94 ? 6.807 -5.179 -9.586 1.00 89.94 94 ALA A C 1
ATOM 737 O O . ALA A 1 94 ? 5.810 -5.434 -8.913 1.00 89.94 94 ALA A O 1
ATOM 738 N N . ILE A 1 95 ? 6.760 -4.387 -10.664 1.00 89.94 95 ILE A N 1
ATOM 739 C CA . ILE A 1 95 ? 5.519 -3.783 -11.178 1.00 89.94 95 ILE A CA 1
ATOM 740 C C . ILE A 1 95 ? 4.547 -4.865 -11.648 1.00 89.94 95 ILE A C 1
ATOM 742 O O . ILE A 1 95 ? 3.367 -4.811 -11.318 1.00 89.94 95 ILE A O 1
ATOM 746 N N . ALA A 1 96 ? 5.030 -5.848 -12.413 1.00 88.69 96 ALA A N 1
ATOM 747 C CA . ALA A 1 96 ? 4.205 -6.941 -12.917 1.00 88.69 96 ALA A CA 1
ATOM 748 C C . ALA A 1 96 ? 3.530 -7.692 -11.758 1.00 88.69 96 ALA A C 1
ATOM 750 O O . ALA A 1 96 ? 2.304 -7.794 -11.731 1.00 88.69 96 ALA A O 1
ATOM 751 N N . LYS A 1 97 ? 4.307 -8.045 -10.730 1.00 86.69 97 LYS A N 1
ATOM 752 C CA . LYS A 1 97 ? 3.801 -8.648 -9.496 1.00 86.69 97 LYS A CA 1
ATOM 753 C C . LYS A 1 97 ? 2.794 -7.756 -8.763 1.00 86.69 97 LYS A C 1
ATOM 755 O O . LYS A 1 97 ? 1.749 -8.239 -8.336 1.00 86.69 97 LYS A O 1
ATOM 760 N N . ALA A 1 98 ? 3.077 -6.458 -8.622 1.00 86.56 98 ALA A N 1
ATOM 761 C CA . ALA A 1 98 ? 2.168 -5.508 -7.971 1.00 86.56 98 ALA A CA 1
ATOM 762 C C . ALA A 1 98 ? 0.822 -5.367 -8.711 1.00 86.56 98 ALA A C 1
ATOM 764 O O . ALA A 1 98 ? -0.210 -5.125 -8.089 1.00 86.56 98 ALA A O 1
ATOM 765 N N . GLU A 1 99 ? 0.821 -5.560 -10.030 1.00 86.19 99 GLU A N 1
ATOM 766 C CA . GLU A 1 99 ? -0.373 -5.528 -10.881 1.00 86.19 99 GLU A CA 1
ATOM 767 C C . GLU A 1 99 ? -1.041 -6.905 -11.056 1.00 86.19 99 GLU A C 1
ATOM 769 O O . GLU A 1 99 ? -2.020 -7.026 -11.796 1.00 86.19 99 GLU A O 1
ATOM 774 N N . GLY A 1 100 ? -0.526 -7.950 -10.399 1.00 82.88 100 GLY A N 1
ATOM 775 C CA . GLY A 1 100 ? -1.036 -9.318 -10.526 1.00 82.88 100 GLY A CA 1
ATOM 776 C C . GLY A 1 100 ? -0.814 -9.927 -11.915 1.00 82.88 100 GLY A C 1
ATOM 777 O O . GLY A 1 100 ? -1.635 -10.719 -12.380 1.00 82.88 100 GLY A O 1
ATOM 778 N N . ARG A 1 101 ? 0.256 -9.512 -12.600 1.00 77.88 101 ARG A N 1
ATOM 779 C CA . ARG A 1 101 ? 0.725 -10.044 -13.884 1.00 77.88 101 ARG A CA 1
ATOM 780 C C . ARG A 1 101 ? 1.947 -10.932 -13.617 1.00 77.88 101 ARG A C 1
ATOM 782 O O . ARG A 1 101 ? 3.070 -10.454 -13.740 1.00 77.88 101 ARG A O 1
ATOM 789 N N . ASP A 1 102 ? 1.715 -12.187 -13.243 1.00 59.31 102 ASP A N 1
ATOM 790 C CA . ASP A 1 102 ? 2.762 -13.208 -13.059 1.00 59.31 102 ASP A CA 1
ATOM 791 C C . ASP A 1 102 ? 2.738 -14.239 -14.200 1.00 59.31 102 ASP A C 1
ATOM 793 O O . ASP A 1 102 ? 1.622 -14.650 -14.605 1.00 59.31 102 ASP A O 1
#

Sequence (102 aa):
MHGMGKHTPGPWHYRQIFDLKKSWYDYTKITAENGDTTIAVIPPSSIEEDEIIARLIAAAPELLEALKETLSTERSDCNDRNCGLCTRCKSIMAIAKAEGRD

pLDDT: mean 80.63, std 13.83, range [34.69, 94.38]

Organism: NCBI:txid1070528

Secondary structure (DSSP, 8-state):
---------S-EEEEEE--TTSTT--EEEEEETTS-SEEEEE--S-HHHHHHHHHHHHTHHHHHHHHHHHHHH------STTGGGSHHHHHHHHHHHHTT--